Protein AF-A0A834TGY6-F1 (afdb_monomer_lite)

Organism: NCBI:txid362788

Radius of gyration: 15.08 Å; chains: 1; bounding box: 33×45×33 Å

Foldseek 3Di:
DVVVVVVVVVVVLVVLVCVQVVVVPQKHALLSLLVSLLVVADPVCSVVSNVVSVVQCVDPLRNPDIGGSVRSVLVVLCVVQLVQLVVQQVVQCPPPNDRDPVSNQVSSCPRRVHHDDDDSVVVSVVVSSCRRVVD

pLDDT: mean 76.38, std 13.86, range [38.41, 95.44]

InterPro domains:
  IPR011992 EF-hand domain pair [SSF47473] (13-116)
  IPR039800 Calcium uptake protein 1/2/3 [PTHR12294] (11-125)

Secondary structure (DSSP, 8-state):
-HHHHHHHHHHHHHHHHHHH-TT--SEEEHHHHHHHHHTTS-TTTHHHHHHHHHHHTT-HHHHT-EEEHHHHHHHHHHHHTHHHHHHHHHHHGGGTS---HHHHHHHHHHHH------HHHHHHHHHHHHHHHT-

Sequence (135 aa):
MALLHWTHAATILRLEFSHYDYNNRGSITARDFGLSLVASADINHIGKLLDIVDELENEESVRDITISFEEFKAFAKLRKKLQPFSLALFSYGNINGSLTKSDFQRAASEVCGVTITDRGRHNIFVYLMQIKMGI

Structure (mmCIF, N/CA/C/O backbone):
data_AF-A0A834TGY6-F1
#
_entry.id   AF-A0A834TGY6-F1
#
loop_
_atom_site.group_PDB
_atom_site.id
_atom_site.type_symbol
_atom_site.label_atom_id
_atom_site.label_alt_id
_atom_site.label_comp_id
_atom_site.label_asym_id
_atom_site.label_entity_id
_atom_site.label_seq_id
_atom_site.pdbx_PDB_ins_code
_atom_site.Cartn_x
_atom_site.Cartn_y
_atom_site.Cartn_z
_atom_site.occupancy
_atom_site.B_iso_or_equiv
_atom_site.auth_seq_id
_atom_site.auth_comp_id
_atom_site.auth_asym_id
_atom_site.auth_atom_id
_atom_site.pdbx_PDB_model_num
ATOM 1 N N . MET A 1 1 ? -1.169 -27.343 -12.401 1.00 50.25 1 MET A N 1
ATOM 2 C CA . MET A 1 1 ? -0.023 -26.683 -11.731 1.00 50.25 1 MET A CA 1
ATOM 3 C C . MET A 1 1 ? -0.251 -25.192 -11.449 1.00 50.25 1 MET A C 1
ATOM 5 O O . MET A 1 1 ? -0.094 -24.803 -10.303 1.00 50.25 1 MET A O 1
ATOM 9 N N . ALA A 1 2 ? -0.689 -24.355 -12.405 1.00 50.34 2 ALA A N 1
ATOM 10 C CA . ALA A 1 2 ? -0.911 -22.913 -12.162 1.00 50.34 2 ALA A CA 1
ATOM 11 C C . ALA A 1 2 ? -2.036 -22.576 -11.150 1.00 50.34 2 ALA A C 1
ATOM 13 O O . ALA A 1 2 ? -1.913 -21.614 -10.395 1.00 50.34 2 ALA A O 1
ATOM 14 N N . LEU A 1 3 ? -3.103 -23.386 -11.095 1.00 44.59 3 LEU A N 1
ATOM 15 C CA . LEU A 1 3 ? -4.231 -23.190 -10.169 1.00 44.59 3 LEU A CA 1
ATOM 16 C C . LEU A 1 3 ? -3.833 -23.376 -8.695 1.00 44.59 3 LEU A C 1
ATOM 18 O O . LEU A 1 3 ? -4.234 -22.576 -7.858 1.00 44.59 3 LEU A O 1
ATOM 22 N N . LEU A 1 4 ? -2.981 -24.363 -8.393 1.00 46.22 4 LEU A N 1
ATOM 23 C CA . LEU A 1 4 ? -2.520 -24.654 -7.029 1.00 46.22 4 LEU A CA 1
ATOM 24 C C . LEU A 1 4 ? -1.611 -23.534 -6.479 1.00 46.22 4 LEU A C 1
ATOM 26 O O . LEU A 1 4 ? -1.694 -23.143 -5.318 1.00 46.22 4 LEU A O 1
ATOM 30 N N . HIS A 1 5 ? -0.766 -22.961 -7.340 1.00 54.41 5 HIS A N 1
ATOM 31 C CA . HIS A 1 5 ? 0.122 -21.855 -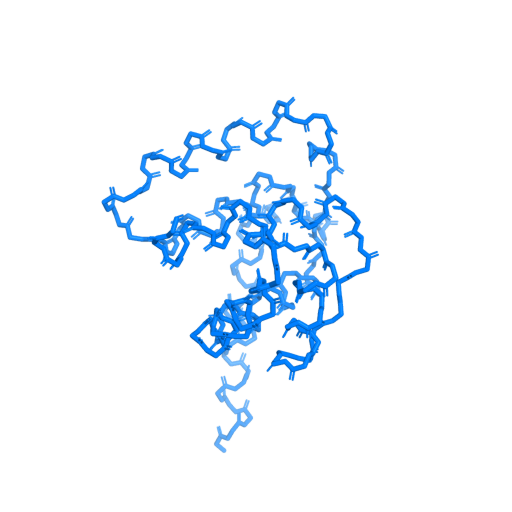6.971 1.00 54.41 5 HIS A CA 1
ATOM 32 C C . HIS A 1 5 ? -0.657 -20.554 -6.693 1.00 54.41 5 HIS A C 1
ATOM 34 O O . HIS A 1 5 ? -0.281 -19.766 -5.822 1.00 54.41 5 HIS A O 1
ATOM 40 N N . TRP A 1 6 ? -1.769 -20.336 -7.405 1.00 56.97 6 TRP A N 1
ATOM 41 C CA . TRP A 1 6 ? -2.667 -19.204 -7.172 1.00 56.97 6 TRP A CA 1
ATOM 42 C C . TRP A 1 6 ? -3.499 -19.356 -5.898 1.00 56.97 6 TRP A C 1
ATOM 44 O O . TRP A 1 6 ? -3.679 -18.364 -5.192 1.00 56.97 6 TRP A O 1
ATOM 54 N N . THR A 1 7 ? -3.960 -20.567 -5.564 1.00 57.16 7 THR A N 1
ATOM 55 C CA . THR A 1 7 ? -4.740 -20.803 -4.338 1.00 57.16 7 THR A CA 1
ATOM 56 C C . THR A 1 7 ? -3.919 -20.525 -3.084 1.00 57.16 7 THR A C 1
ATOM 58 O O . THR A 1 7 ? -4.387 -19.793 -2.221 1.00 57.16 7 THR A O 1
ATOM 61 N N . HIS A 1 8 ? -2.668 -20.989 -3.004 1.00 64.50 8 HIS A N 1
ATOM 62 C CA . HIS A 1 8 ? -1.820 -20.701 -1.838 1.00 64.50 8 HIS A CA 1
ATOM 63 C C . HIS A 1 8 ? -1.462 -19.214 -1.722 1.00 64.50 8 HIS A C 1
ATOM 65 O O . HIS A 1 8 ? -1.529 -18.651 -0.631 1.00 64.50 8 HIS A O 1
ATOM 71 N N . ALA A 1 9 ? -1.150 -18.551 -2.840 1.00 67.94 9 ALA A N 1
ATOM 72 C CA . ALA A 1 9 ? -0.865 -17.117 -2.839 1.00 67.94 9 ALA A CA 1
ATOM 73 C C . ALA A 1 9 ? -2.088 -16.273 -2.437 1.00 67.94 9 ALA A C 1
ATOM 75 O O . ALA A 1 9 ? -1.932 -15.259 -1.759 1.00 67.94 9 ALA A O 1
ATOM 76 N N . ALA A 1 10 ? -3.297 -16.680 -2.837 1.00 72.56 10 ALA A N 1
ATOM 77 C CA . ALA A 1 10 ? -4.535 -16.027 -2.421 1.00 72.56 10 ALA A CA 1
ATOM 78 C C . ALA A 1 10 ? -4.827 -16.254 -0.928 1.00 72.56 10 ALA A C 1
ATOM 80 O O . ALA A 1 10 ? -5.231 -15.315 -0.244 1.00 72.56 10 ALA A O 1
ATOM 81 N N . THR A 1 11 ? -4.562 -17.459 -0.410 1.00 84.69 11 THR A N 1
ATOM 82 C CA . THR A 1 11 ? -4.720 -17.781 1.016 1.00 84.69 11 THR A CA 1
ATOM 83 C C . THR A 1 11 ? -3.758 -16.982 1.890 1.00 84.69 11 THR A C 1
ATOM 85 O O . THR A 1 11 ? -4.197 -16.371 2.858 1.00 84.69 11 THR A O 1
ATOM 88 N N . ILE A 1 12 ? -2.469 -16.919 1.536 1.00 88.75 12 ILE A N 1
ATOM 89 C CA . ILE A 1 12 ? -1.474 -16.147 2.301 1.00 88.75 12 ILE A CA 1
ATOM 90 C C . ILE A 1 12 ? -1.838 -14.661 2.319 1.00 88.75 12 ILE A C 1
ATOM 92 O O . ILE A 1 12 ? -1.790 -14.031 3.368 1.00 88.75 12 ILE A O 1
ATOM 96 N N . LEU A 1 13 ? -2.273 -14.111 1.184 1.00 90.38 13 LEU A N 1
ATOM 97 C CA . LEU A 1 13 ? -2.676 -12.709 1.105 1.00 90.38 13 LEU A CA 1
ATOM 98 C C . LEU A 1 13 ? -3.911 -12.403 1.966 1.00 90.38 13 LEU A C 1
ATOM 100 O O . LEU A 1 13 ? -4.010 -11.335 2.565 1.00 90.38 13 LEU A O 1
ATOM 104 N N . ARG A 1 14 ? -4.861 -13.342 2.037 1.00 92.88 14 ARG A N 1
ATOM 105 C CA . ARG A 1 14 ? -6.025 -13.218 2.919 1.00 92.88 14 ARG A CA 1
ATOM 106 C C . ARG A 1 14 ? -5.628 -13.305 4.390 1.00 92.88 14 ARG A C 1
ATOM 108 O O . ARG A 1 14 ? -6.191 -12.565 5.190 1.00 92.88 14 ARG A O 1
ATOM 115 N N . LEU A 1 15 ? -4.671 -14.167 4.735 1.00 93.56 15 LEU A N 1
ATOM 116 C CA . LEU A 1 15 ? -4.119 -14.261 6.088 1.00 93.56 15 LEU A CA 1
ATOM 117 C C . LEU A 1 15 ? -3.389 -12.975 6.492 1.00 93.56 15 LEU A C 1
ATOM 119 O O . LEU A 1 15 ? -3.646 -12.474 7.579 1.00 93.56 15 LEU A O 1
ATOM 123 N N . GLU A 1 16 ? -2.560 -12.407 5.608 1.00 92.69 16 GLU A N 1
ATOM 124 C CA . GLU A 1 16 ? -1.902 -11.106 5.816 1.00 92.69 16 GLU A CA 1
ATOM 125 C C . GLU A 1 16 ? -2.951 -10.023 6.093 1.00 92.69 16 GLU A C 1
ATOM 127 O O . GLU A 1 16 ? -2.886 -9.360 7.118 1.00 92.69 16 GLU A O 1
ATOM 132 N N . PHE A 1 17 ? -3.980 -9.899 5.249 1.00 94.00 17 PHE A N 1
ATOM 133 C CA . PHE A 1 17 ? -5.050 -8.926 5.483 1.00 94.00 17 PHE A CA 1
ATOM 134 C C . PHE A 1 17 ? -5.785 -9.160 6.809 1.00 94.00 17 PHE A C 1
ATOM 136 O O . PHE A 1 17 ? -6.027 -8.213 7.545 1.00 94.00 17 PHE A O 1
ATOM 143 N N . SER A 1 18 ? -6.110 -10.415 7.135 1.00 95.19 18 SER A N 1
ATOM 144 C CA . SER A 1 18 ? -6.846 -10.758 8.364 1.00 95.19 18 SER A CA 1
ATOM 145 C C . SER A 1 18 ? -6.022 -10.522 9.632 1.00 95.19 18 SER A C 1
ATOM 147 O O . SER A 1 18 ? -6.592 -10.322 10.697 1.00 95.19 18 SER A O 1
ATOM 149 N N . HIS A 1 19 ? -4.689 -10.540 9.533 1.00 94.75 19 HIS A N 1
ATOM 150 C CA . HIS A 1 19 ? -3.807 -10.165 10.638 1.00 94.75 19 HIS A CA 1
ATOM 151 C C . HIS A 1 19 ? -3.997 -8.694 11.033 1.00 94.75 19 HIS A C 1
ATOM 153 O O . HIS A 1 19 ? -3.996 -8.374 12.218 1.00 94.75 19 HIS A O 1
ATOM 159 N N . TYR A 1 20 ? -4.207 -7.824 10.043 1.00 94.62 20 TYR A N 1
ATOM 160 C CA . TYR A 1 20 ? -4.439 -6.394 10.242 1.00 94.62 20 TYR A CA 1
ATOM 161 C C . TYR A 1 20 ? -5.921 -6.064 10.491 1.00 94.62 20 TYR A C 1
ATOM 163 O O . TYR A 1 20 ? -6.232 -5.253 11.357 1.00 94.62 20 TYR A O 1
ATOM 171 N N . ASP A 1 21 ? -6.855 -6.741 9.816 1.00 95.44 21 ASP A N 1
ATOM 172 C CA . ASP A 1 21 ? -8.304 -6.662 10.074 1.00 95.44 21 ASP A CA 1
ATOM 173 C C . ASP A 1 21 ? -8.704 -7.537 11.278 1.00 95.44 21 ASP A C 1
ATOM 175 O O . ASP A 1 21 ? -9.587 -8.393 11.200 1.00 95.44 21 ASP A O 1
ATOM 179 N N . TYR A 1 22 ? -8.016 -7.357 12.409 1.00 89.88 22 TYR A N 1
ATOM 180 C CA . TYR A 1 22 ? -8.110 -8.242 13.577 1.00 89.88 22 TYR A CA 1
ATOM 181 C C . TYR A 1 22 ? -9.515 -8.296 14.201 1.00 89.88 22 TYR A C 1
ATOM 183 O O . TYR A 1 22 ? -9.855 -9.245 14.907 1.00 89.88 22 TYR A O 1
ATOM 191 N N . ASN A 1 23 ? -10.333 -7.269 13.964 1.00 91.06 23 ASN A N 1
ATOM 192 C CA . ASN A 1 23 ? -11.711 -7.162 14.440 1.00 91.06 23 ASN A CA 1
ATOM 193 C C . ASN A 1 23 ? -12.750 -7.472 13.348 1.00 91.06 23 ASN A C 1
ATOM 195 O O . ASN A 1 23 ? -13.945 -7.288 13.585 1.00 91.06 23 ASN A O 1
ATOM 199 N N . ASN A 1 24 ? -12.306 -7.978 12.191 1.00 89.75 24 ASN A N 1
ATOM 200 C CA . ASN A 1 24 ? -13.134 -8.475 11.095 1.00 89.75 24 ASN A CA 1
ATOM 201 C C . ASN A 1 24 ? -14.166 -7.443 10.597 1.00 89.75 24 ASN A C 1
ATOM 203 O O . ASN A 1 24 ? -15.332 -7.771 10.359 1.00 89.75 24 ASN A O 1
ATOM 207 N N . ARG A 1 25 ? -13.739 -6.182 10.455 1.00 92.00 25 ARG A N 1
ATOM 208 C CA . ARG A 1 25 ? -14.546 -5.081 9.900 1.00 92.00 25 ARG A CA 1
ATOM 209 C C . ARG A 1 25 ? -14.653 -5.149 8.377 1.00 92.00 25 ARG A C 1
ATOM 211 O O . ARG A 1 25 ? -15.497 -4.467 7.800 1.00 92.00 25 ARG A O 1
ATOM 218 N N . GLY A 1 26 ? -13.821 -5.958 7.720 1.00 93.00 26 GLY A N 1
ATOM 219 C CA . GLY A 1 26 ? -13.725 -6.045 6.262 1.00 93.00 26 GLY A CA 1
ATOM 220 C C . GLY A 1 26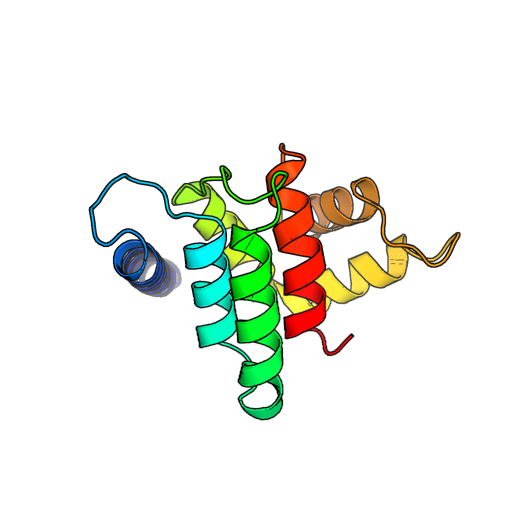 ? -12.854 -4.949 5.643 1.00 93.00 26 GLY A C 1
ATOM 221 O O . GLY A 1 26 ? -12.777 -4.842 4.415 1.00 93.00 26 GLY A O 1
ATOM 222 N N . SER A 1 27 ? -12.193 -4.143 6.475 1.00 93.19 27 SER A N 1
ATOM 223 C CA . SER A 1 27 ? -11.333 -3.035 6.068 1.00 93.19 27 SER A CA 1
ATOM 224 C C . SER A 1 27 ? -10.280 -2.750 7.131 1.00 93.19 27 SER A C 1
ATOM 226 O O . SER A 1 27 ? -10.587 -2.811 8.318 1.00 93.19 27 SER A O 1
ATOM 228 N N . ILE A 1 28 ? -9.092 -2.339 6.704 1.00 92.50 28 ILE A N 1
ATOM 229 C CA . ILE A 1 28 ? -7.992 -1.928 7.586 1.00 92.50 28 ILE A CA 1
ATOM 230 C C . ILE A 1 28 ? -7.762 -0.420 7.491 1.00 92.50 28 ILE A C 1
ATOM 232 O O . ILE A 1 28 ? -8.135 0.197 6.490 1.00 92.50 28 ILE A O 1
ATOM 236 N N . THR A 1 29 ? -7.162 0.187 8.513 1.00 90.06 29 THR A N 1
ATOM 237 C CA . THR A 1 29 ? -6.832 1.621 8.487 1.00 90.06 29 THR A CA 1
ATOM 238 C C . THR A 1 29 ? -5.626 1.912 7.588 1.00 90.06 29 THR A C 1
ATOM 240 O O . THR A 1 29 ? -4.876 1.009 7.202 1.00 90.06 29 THR A O 1
ATOM 243 N N . ALA A 1 30 ? -5.400 3.191 7.277 1.00 85.00 30 ALA A N 1
ATOM 244 C CA . ALA A 1 30 ? -4.170 3.650 6.636 1.00 85.00 30 ALA A CA 1
ATOM 245 C C . ALA A 1 30 ? -2.904 3.208 7.390 1.00 85.00 30 ALA A C 1
ATOM 247 O O . ALA A 1 30 ? -1.938 2.768 6.762 1.00 85.00 30 ALA A O 1
ATOM 248 N N . ARG A 1 31 ? -2.930 3.272 8.729 1.00 88.12 31 ARG A N 1
ATOM 249 C CA . ARG A 1 31 ? -1.823 2.833 9.583 1.00 88.12 31 ARG A CA 1
ATOM 250 C C . ARG A 1 31 ? -1.578 1.338 9.469 1.00 88.12 31 ARG A C 1
ATOM 252 O O . ARG A 1 31 ? -0.451 0.924 9.217 1.00 88.12 31 ARG A O 1
ATOM 259 N N . ASP A 1 32 ? -2.628 0.535 9.612 1.00 91.12 32 ASP A N 1
ATOM 260 C CA . ASP A 1 32 ? -2.540 -0.924 9.502 1.00 91.12 32 ASP A CA 1
ATOM 261 C C . ASP A 1 32 ? -1.960 -1.339 8.146 1.00 91.12 32 ASP A C 1
ATOM 263 O O . ASP A 1 32 ? -1.081 -2.198 8.046 1.00 91.12 32 ASP A O 1
ATOM 267 N N . PHE A 1 33 ? -2.406 -0.670 7.084 1.00 87.56 33 PHE A N 1
ATOM 268 C CA . PHE A 1 33 ? -1.849 -0.871 5.761 1.00 87.56 33 PHE A CA 1
ATOM 269 C C . PHE A 1 33 ? -0.377 -0.445 5.668 1.00 87.56 33 PHE A C 1
ATOM 271 O O . PHE A 1 33 ? 0.427 -1.186 5.102 1.00 87.56 33 PHE A O 1
ATOM 278 N N . GLY A 1 34 ? 0.005 0.692 6.251 1.00 84.88 34 GLY A N 1
ATOM 279 C CA . GLY A 1 34 ? 1.402 1.120 6.361 1.00 84.88 34 GLY A CA 1
ATOM 280 C C . GLY A 1 34 ? 2.277 0.057 7.028 1.00 84.88 34 GLY A C 1
ATOM 281 O O . GLY A 1 34 ? 3.269 -0.384 6.444 1.00 84.88 34 GLY A O 1
ATOM 282 N N . LEU A 1 35 ? 1.851 -0.449 8.189 1.00 88.44 35 LEU A N 1
ATOM 283 C CA . LEU A 1 35 ? 2.530 -1.527 8.916 1.00 88.44 35 LEU A CA 1
ATOM 284 C C . LEU A 1 35 ? 2.668 -2.807 8.080 1.00 88.44 35 LEU A C 1
ATOM 286 O O . LEU A 1 35 ? 3.718 -3.452 8.128 1.00 88.44 35 LEU A O 1
ATOM 290 N N . SER A 1 36 ? 1.664 -3.147 7.263 1.00 87.56 36 SER A N 1
ATOM 291 C CA . SER A 1 36 ? 1.738 -4.289 6.334 1.00 87.56 36 SER A CA 1
ATOM 292 C C . SER A 1 36 ? 2.864 -4.172 5.307 1.00 87.56 36 SER A C 1
ATOM 294 O O . SER A 1 36 ? 3.441 -5.174 4.877 1.00 87.56 36 SER A O 1
ATOM 296 N N . LEU A 1 37 ? 3.232 -2.947 4.930 1.00 81.75 37 LEU A N 1
ATOM 297 C CA . LEU A 1 37 ? 4.343 -2.711 4.018 1.00 81.75 37 LEU A CA 1
ATOM 298 C C . LEU A 1 37 ? 5.684 -2.756 4.750 1.00 81.75 37 LEU A C 1
ATOM 300 O O . LEU A 1 37 ? 6.605 -3.414 4.251 1.00 81.75 37 LEU A O 1
ATOM 304 N N . VAL A 1 38 ? 5.765 -2.143 5.939 1.00 83.19 38 VAL A N 1
ATOM 305 C CA . VAL A 1 38 ? 6.967 -2.146 6.794 1.00 83.19 38 VAL A CA 1
ATOM 306 C C . VAL A 1 38 ? 7.386 -3.562 7.175 1.00 83.19 38 VAL A C 1
ATOM 308 O O . VAL A 1 38 ? 8.574 -3.872 7.135 1.00 83.19 38 VAL A O 1
ATOM 311 N N . ALA A 1 39 ? 6.429 -4.457 7.436 1.00 84.62 39 ALA A N 1
ATOM 312 C CA . ALA A 1 39 ? 6.694 -5.861 7.758 1.00 84.62 39 ALA A CA 1
ATOM 313 C C . ALA A 1 39 ? 7.513 -6.609 6.682 1.00 84.62 39 ALA A C 1
ATOM 315 O O . ALA A 1 39 ? 8.085 -7.660 6.959 1.00 84.62 39 ALA A O 1
ATOM 316 N N . SER A 1 40 ? 7.575 -6.076 5.455 1.00 75.12 40 SER A N 1
ATOM 317 C CA . SER A 1 40 ? 8.320 -6.648 4.325 1.00 75.12 40 SER A CA 1
ATOM 318 C C . SER A 1 40 ? 9.497 -5.788 3.844 1.00 75.12 40 SER A C 1
ATOM 320 O O . SER A 1 40 ? 10.002 -6.016 2.739 1.00 75.12 40 SER A O 1
ATOM 322 N N . ALA A 1 41 ? 9.870 -4.758 4.606 1.00 74.62 41 ALA A N 1
ATOM 323 C CA . ALA A 1 41 ? 10.914 -3.809 4.242 1.00 74.62 41 ALA A CA 1
ATOM 324 C C . ALA A 1 41 ? 12.313 -4.260 4.692 1.00 74.62 41 ALA A C 1
ATOM 326 O O . ALA A 1 41 ? 12.464 -5.170 5.507 1.00 74.62 41 ALA A O 1
ATOM 327 N N . ASP A 1 42 ? 13.341 -3.605 4.147 1.00 78.81 42 ASP A N 1
ATOM 328 C CA . ASP A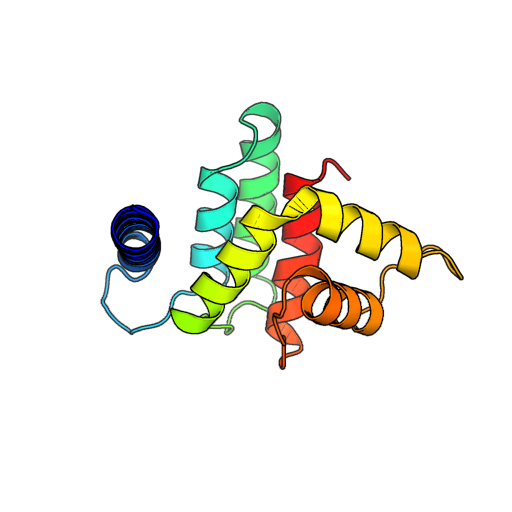 1 42 ? 14.721 -3.790 4.594 1.00 78.81 42 ASP A CA 1
ATOM 329 C C . ASP A 1 42 ? 14.876 -3.306 6.045 1.00 78.81 42 ASP A C 1
ATOM 331 O O . ASP A 1 42 ? 14.469 -2.191 6.388 1.00 78.81 42 ASP A O 1
ATOM 335 N N . ILE A 1 43 ? 15.483 -4.143 6.892 1.00 81.06 43 ILE A N 1
ATOM 336 C CA . ILE A 1 43 ? 15.667 -3.876 8.323 1.00 81.06 43 ILE A CA 1
ATOM 337 C C . ILE A 1 43 ? 16.441 -2.585 8.597 1.00 81.06 43 ILE A C 1
ATOM 339 O O . ILE A 1 43 ? 16.172 -1.913 9.591 1.00 81.06 43 ILE A O 1
ATOM 343 N N . ASN A 1 44 ? 17.341 -2.195 7.692 1.00 82.94 44 ASN A N 1
ATOM 344 C CA . ASN A 1 44 ? 18.129 -0.972 7.811 1.00 82.94 44 ASN A CA 1
ATOM 345 C C . ASN 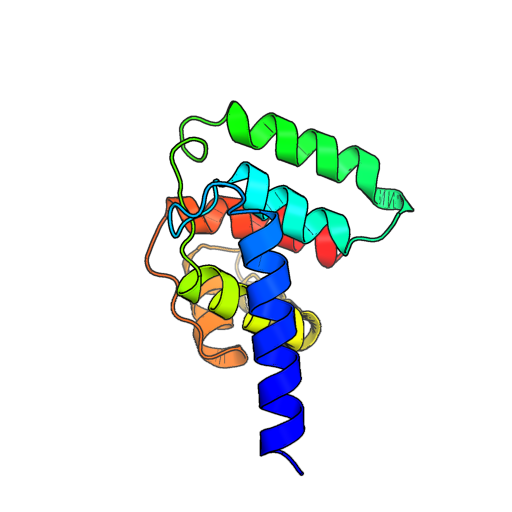A 1 44 ? 17.273 0.296 7.697 1.00 82.94 44 ASN A C 1
ATOM 347 O O . ASN A 1 44 ? 17.716 1.376 8.085 1.00 82.94 44 ASN A O 1
ATOM 351 N N . HIS A 1 45 ? 16.053 0.181 7.168 1.00 78.00 45 HIS A N 1
ATOM 352 C CA . HIS A 1 45 ? 15.143 1.307 7.000 1.00 78.00 45 HIS A CA 1
ATOM 353 C C . HIS A 1 45 ? 13.959 1.281 7.968 1.00 78.00 45 HIS A C 1
ATOM 355 O O . HIS A 1 45 ? 13.377 2.340 8.175 1.00 78.00 45 HIS A O 1
ATOM 361 N N . ILE A 1 46 ? 13.648 0.142 8.610 1.00 82.06 46 ILE A N 1
ATOM 362 C CA . ILE A 1 46 ? 12.434 -0.062 9.429 1.00 82.06 46 ILE A CA 1
ATOM 363 C C . ILE A 1 46 ? 12.136 1.094 10.389 1.00 82.06 46 ILE A C 1
ATOM 365 O O . ILE A 1 46 ? 10.994 1.535 10.418 1.00 82.06 46 ILE A O 1
ATOM 369 N N . GLY A 1 47 ? 13.126 1.610 11.129 1.00 84.50 47 GLY A N 1
ATOM 370 C CA . GLY A 1 47 ? 12.909 2.710 12.082 1.00 84.50 47 GLY A CA 1
ATOM 371 C C . GLY A 1 47 ? 12.264 3.937 11.429 1.00 84.50 47 GLY A C 1
ATOM 372 O O . GLY A 1 47 ? 11.170 4.332 11.811 1.00 84.50 47 GLY A O 1
ATOM 373 N N . LYS A 1 48 ? 12.866 4.434 10.340 1.00 81.31 48 LYS A N 1
ATOM 374 C CA . LYS A 1 48 ? 12.331 5.562 9.560 1.00 81.31 48 LYS A CA 1
ATOM 375 C C . LYS A 1 48 ? 10.935 5.270 9.000 1.00 81.31 48 LYS A C 1
ATOM 377 O O . LYS A 1 48 ? 10.128 6.176 8.835 1.00 81.31 48 LYS A O 1
ATOM 382 N N . LEU A 1 49 ? 10.654 4.014 8.655 1.00 78.69 49 LEU A N 1
ATOM 383 C CA . LEU A 1 49 ? 9.350 3.634 8.111 1.00 78.69 49 LEU A CA 1
ATOM 384 C C . LEU A 1 49 ? 8.263 3.646 9.175 1.00 78.69 49 LEU A C 1
ATOM 386 O O . LEU A 1 49 ? 7.137 4.026 8.877 1.00 78.69 49 LEU A O 1
ATOM 390 N N . LEU A 1 50 ? 8.600 3.211 10.388 1.00 86.69 50 LEU A N 1
ATOM 391 C CA . LEU A 1 50 ? 7.691 3.265 11.523 1.00 86.69 50 LEU A CA 1
ATOM 392 C C . LEU A 1 50 ? 7.378 4.716 11.890 1.00 86.69 50 LEU A C 1
ATOM 394 O O . LEU A 1 50 ? 6.204 5.024 12.054 1.00 86.69 50 LEU A O 1
ATOM 398 N N . ASP A 1 51 ? 8.379 5.603 11.880 1.00 86.31 51 ASP A N 1
ATOM 399 C CA . ASP A 1 51 ? 8.167 7.040 12.106 1.00 86.31 51 ASP A CA 1
ATOM 400 C C . ASP A 1 51 ? 7.156 7.620 11.097 1.00 86.31 51 ASP A C 1
ATOM 402 O O . ASP A 1 51 ? 6.181 8.258 11.484 1.00 86.31 51 ASP A O 1
ATOM 406 N N . ILE A 1 52 ? 7.316 7.311 9.801 1.00 80.56 52 ILE A N 1
ATOM 407 C CA . ILE A 1 52 ? 6.370 7.736 8.751 1.00 80.56 52 ILE A CA 1
ATOM 408 C C . ILE A 1 52 ? 4.970 7.165 9.005 1.00 80.56 52 ILE A C 1
ATOM 410 O O . ILE A 1 52 ? 3.975 7.856 8.813 1.00 80.56 52 ILE A O 1
ATOM 414 N N . VAL A 1 53 ? 4.866 5.897 9.411 1.00 84.12 53 VAL A N 1
ATOM 415 C CA . VAL A 1 53 ? 3.573 5.263 9.700 1.00 84.12 53 VAL A CA 1
ATOM 416 C C . VAL A 1 53 ? 2.874 5.923 10.889 1.00 84.12 53 VAL A C 1
ATOM 418 O O . VAL A 1 53 ? 1.655 6.091 10.842 1.00 84.12 53 VAL A O 1
ATOM 421 N N . ASP A 1 54 ? 3.617 6.318 11.919 1.00 86.62 54 ASP A N 1
ATOM 422 C CA . ASP A 1 54 ? 3.066 7.036 13.068 1.00 86.62 54 ASP A CA 1
ATOM 423 C C . ASP A 1 54 ? 2.645 8.474 12.691 1.00 86.62 54 ASP A C 1
ATOM 425 O O . ASP A 1 54 ? 1.652 8.987 13.211 1.00 86.62 54 ASP A O 1
ATOM 429 N N . GLU A 1 55 ? 3.304 9.109 11.715 1.00 82.56 55 GLU A N 1
ATOM 430 C CA . GLU A 1 55 ? 2.858 10.389 11.143 1.00 82.56 55 GLU A CA 1
ATOM 431 C C . GLU A 1 55 ? 1.521 10.268 10.384 1.00 82.56 55 GLU A C 1
ATOM 433 O O . GLU A 1 55 ? 0.694 11.178 10.465 1.00 82.56 55 GLU A O 1
ATOM 438 N N . LEU A 1 56 ? 1.241 9.135 9.717 1.00 77.06 56 LEU A N 1
ATOM 439 C CA . LEU A 1 56 ? -0.009 8.939 8.956 1.00 77.06 56 LEU A CA 1
ATOM 440 C C . LEU A 1 56 ? -1.279 9.057 9.816 1.00 77.06 56 LEU A C 1
ATOM 442 O O . LEU A 1 56 ? -2.327 9.428 9.287 1.00 77.06 56 LEU A O 1
ATOM 446 N N . GLU A 1 57 ? -1.218 8.748 11.116 1.00 74.56 57 GLU A N 1
ATOM 447 C CA . GLU A 1 57 ? -2.366 8.930 12.022 1.00 74.56 57 GLU A CA 1
ATOM 448 C C . GLU A 1 57 ? -2.663 10.397 12.324 1.00 74.56 57 GLU A C 1
ATOM 450 O O . GLU A 1 57 ? -3.793 10.736 12.676 1.00 74.56 57 GLU A O 1
ATOM 455 N N . ASN A 1 58 ? -1.668 11.269 12.187 1.00 80.44 58 ASN A N 1
ATOM 456 C CA . ASN A 1 58 ? -1.804 12.696 12.459 1.00 80.44 58 ASN A CA 1
ATOM 457 C C . ASN A 1 58 ? -2.221 13.483 11.208 1.00 80.44 58 ASN A C 1
ATOM 459 O O . ASN A 1 58 ? -2.757 14.586 11.319 1.00 80.44 58 ASN A O 1
ATOM 463 N N . GLU A 1 59 ? -2.041 12.898 10.024 1.00 78.94 59 GLU A N 1
ATOM 464 C CA . GLU A 1 59 ? -2.420 13.488 8.745 1.00 78.94 59 GLU A CA 1
ATOM 465 C C . GLU A 1 59 ? -3.934 13.394 8.504 1.00 78.94 59 GLU A C 1
ATOM 467 O O . GLU A 1 59 ? -4.470 12.345 8.145 1.00 78.94 59 GLU A O 1
ATOM 472 N N . GLU A 1 60 ? -4.641 14.521 8.636 1.00 77.50 60 GLU A N 1
ATOM 473 C CA . GLU A 1 60 ? -6.103 14.609 8.471 1.00 77.50 60 GLU A CA 1
ATOM 474 C C . GLU A 1 60 ? -6.578 14.088 7.103 1.00 77.50 60 GLU A C 1
ATOM 476 O O . GLU A 1 60 ? -7.640 13.481 6.988 1.00 77.50 60 GLU A O 1
ATOM 481 N N . SER A 1 61 ? -5.754 14.249 6.063 1.00 72.94 61 SER A N 1
ATOM 482 C CA . SER A 1 61 ? -6.055 13.751 4.714 1.00 72.94 61 SER A CA 1
ATOM 483 C C . SER A 1 61 ? -5.952 12.226 4.560 1.00 72.94 61 SER A C 1
ATOM 485 O O . SER A 1 61 ? -6.372 11.691 3.528 1.00 72.94 61 SER A O 1
ATOM 487 N N . VAL A 1 62 ? -5.392 11.530 5.557 1.00 72.75 62 VAL A N 1
ATOM 488 C CA . VAL A 1 62 ? -5.054 10.102 5.503 1.00 72.75 62 VAL A CA 1
ATOM 489 C C . VAL A 1 62 ? -5.694 9.289 6.630 1.00 72.75 62 VAL A C 1
ATOM 491 O O . VAL A 1 62 ? -6.079 8.143 6.395 1.00 72.75 62 VAL A O 1
ATOM 494 N N . ARG A 1 63 ? -5.857 9.871 7.823 1.00 76.38 63 ARG A N 1
ATOM 495 C CA . ARG A 1 63 ? -6.301 9.179 9.043 1.00 76.38 63 ARG A CA 1
ATOM 496 C C . ARG A 1 63 ? -7.595 8.382 8.874 1.00 76.38 63 ARG A C 1
ATOM 498 O O . ARG A 1 63 ? -7.685 7.252 9.344 1.00 76.38 63 ARG A O 1
ATOM 505 N N . ASP A 1 64 ? -8.577 8.948 8.177 1.00 82.50 64 ASP A N 1
ATOM 506 C CA . ASP A 1 64 ? -9.910 8.344 8.047 1.00 82.50 64 ASP A CA 1
ATOM 507 C C . ASP A 1 64 ? -10.031 7.412 6.822 1.00 82.50 64 ASP A C 1
ATOM 509 O O . ASP A 1 64 ? -11.110 6.901 6.507 1.00 82.50 64 ASP A O 1
ATOM 513 N N . ILE A 1 65 ? -8.923 7.160 6.115 1.00 83.06 65 ILE A N 1
ATOM 514 C CA . ILE A 1 65 ? -8.896 6.223 4.993 1.00 83.06 65 ILE A CA 1
ATOM 515 C C . ILE A 1 65 ? -8.978 4.794 5.516 1.00 83.06 65 ILE A C 1
ATOM 517 O O . ILE A 1 65 ? -8.196 4.353 6.362 1.00 83.06 65 ILE A O 1
ATOM 521 N N . THR A 1 66 ? -9.883 4.036 4.907 1.00 87.88 66 THR A N 1
ATOM 522 C CA . THR A 1 66 ? -9.993 2.593 5.087 1.00 87.88 66 THR A CA 1
ATOM 523 C C . THR A 1 66 ? -9.687 1.873 3.780 1.00 87.88 66 THR A C 1
ATOM 525 O O . THR A 1 66 ? -9.923 2.392 2.686 1.00 87.88 66 THR A O 1
ATOM 528 N N . ILE A 1 67 ? -9.110 0.680 3.895 1.00 86.88 67 ILE A N 1
ATOM 529 C CA . ILE A 1 67 ? -8.639 -0.126 2.770 1.00 86.88 67 ILE A CA 1
ATOM 530 C C . ILE A 1 67 ? -9.317 -1.486 2.846 1.00 86.88 67 ILE A C 1
ATOM 532 O O . ILE A 1 67 ? -9.147 -2.235 3.807 1.00 86.88 67 ILE A O 1
ATOM 536 N N . SER A 1 68 ? -10.096 -1.809 1.821 1.00 91.19 68 SER A N 1
ATOM 537 C CA . SER A 1 68 ? -10.768 -3.102 1.693 1.00 91.19 68 SER A CA 1
ATOM 538 C C . SER A 1 68 ? -9.809 -4.210 1.247 1.00 91.19 68 SER A C 1
ATOM 540 O O . SER A 1 68 ? -8.716 -3.960 0.731 1.00 91.19 68 SER A O 1
ATOM 542 N N . PHE A 1 69 ? -10.242 -5.468 1.366 1.00 90.94 69 PHE A N 1
ATOM 543 C CA . PHE A 1 69 ? -9.445 -6.605 0.898 1.00 90.94 69 PHE A CA 1
ATOM 544 C C . PHE A 1 69 ? -9.156 -6.572 -0.614 1.00 90.94 69 PHE A C 1
ATOM 546 O O . PHE A 1 69 ? -8.056 -6.927 -1.042 1.00 90.94 69 PHE A O 1
ATOM 553 N N . GLU A 1 70 ? -10.114 -6.147 -1.446 1.00 88.38 70 GLU A N 1
ATOM 554 C CA . GLU A 1 70 ? -9.893 -6.086 -2.900 1.00 88.38 70 GLU A CA 1
ATOM 555 C C . GLU A 1 70 ? -8.860 -5.023 -3.272 1.00 88.38 70 GLU A C 1
ATOM 557 O O . GLU A 1 70 ? -8.033 -5.232 -4.163 1.00 88.38 70 GLU A O 1
ATOM 562 N N . GLU A 1 71 ? -8.835 -3.920 -2.532 1.00 85.25 71 GLU A N 1
ATOM 563 C CA . GLU A 1 71 ? -7.801 -2.908 -2.683 1.00 85.25 71 GLU A CA 1
ATOM 564 C C . GLU A 1 71 ? -6.460 -3.452 -2.226 1.00 85.25 71 GLU A C 1
ATOM 566 O O . GLU A 1 71 ? -5.516 -3.439 -3.012 1.00 85.25 71 GLU A O 1
ATOM 571 N N . PHE A 1 72 ? -6.387 -4.036 -1.025 1.00 86.62 72 PHE A N 1
ATOM 572 C CA . PHE A 1 72 ? -5.187 -4.703 -0.507 1.00 86.62 72 PHE A CA 1
ATOM 573 C C . PHE A 1 72 ? -4.590 -5.695 -1.520 1.00 86.62 72 PHE A C 1
ATOM 575 O O . PHE A 1 72 ? -3.377 -5.763 -1.743 1.00 86.62 72 PHE A O 1
ATOM 582 N N . LYS A 1 73 ? -5.450 -6.429 -2.226 1.00 87.31 73 LYS A N 1
ATOM 583 C CA . LYS A 1 73 ? -5.056 -7.341 -3.300 1.00 87.31 73 LYS A CA 1
ATOM 584 C C . LYS A 1 73 ? -4.554 -6.630 -4.549 1.00 87.31 73 LYS A C 1
ATOM 586 O O . LYS A 1 73 ? -3.606 -7.113 -5.174 1.00 87.31 73 LYS A O 1
ATOM 591 N N . ALA A 1 74 ? -5.138 -5.496 -4.916 1.00 83.56 74 ALA A N 1
ATOM 592 C CA . ALA A 1 74 ? -4.610 -4.642 -5.970 1.00 83.56 74 ALA A CA 1
ATOM 593 C C . ALA A 1 74 ? -3.199 -4.127 -5.618 1.00 83.56 74 ALA A C 1
ATOM 595 O O . ALA A 1 74 ? -2.288 -4.230 -6.443 1.00 83.56 74 ALA A O 1
ATOM 596 N N . PHE A 1 75 ? -2.965 -3.715 -4.367 1.00 79.94 75 PHE A N 1
ATOM 597 C CA . PHE A 1 75 ? -1.629 -3.365 -3.867 1.00 79.94 75 PHE A CA 1
ATOM 598 C C . PHE A 1 75 ? -0.652 -4.542 -3.946 1.00 79.94 75 PHE A C 1
ATOM 600 O O . PHE A 1 75 ? 0.486 -4.388 -4.386 1.00 79.94 75 PHE A O 1
ATOM 607 N N . ALA A 1 76 ? -1.079 -5.748 -3.577 1.00 82.25 76 ALA A N 1
ATOM 608 C CA . ALA A 1 76 ? -0.231 -6.932 -3.680 1.00 82.25 76 ALA A CA 1
ATOM 609 C C . ALA A 1 76 ? 0.185 -7.247 -5.129 1.00 82.25 76 ALA A C 1
ATOM 611 O O . ALA A 1 76 ? 1.301 -7.717 -5.358 1.00 82.25 76 ALA A O 1
ATOM 612 N N . LYS A 1 77 ? -0.666 -6.954 -6.124 1.00 84.38 77 LYS A N 1
ATOM 613 C CA . LYS A 1 77 ? -0.291 -7.058 -7.547 1.00 84.38 77 LYS A CA 1
ATOM 614 C C . LYS A 1 77 ? 0.788 -6.043 -7.926 1.00 84.38 77 LYS A C 1
ATOM 616 O O . LYS A 1 77 ? 1.728 -6.421 -8.622 1.00 84.38 77 LYS A O 1
ATOM 621 N N . LEU A 1 78 ? 0.684 -4.805 -7.433 1.00 79.44 78 LEU A N 1
ATOM 622 C CA . LEU A 1 78 ? 1.711 -3.772 -7.621 1.00 79.44 78 LEU A CA 1
ATOM 623 C C . LEU A 1 78 ? 3.045 -4.208 -6.990 1.00 79.44 78 LEU A C 1
ATOM 625 O O . LEU A 1 78 ? 4.067 -4.203 -7.671 1.00 79.44 78 LEU A O 1
ATOM 629 N N . ARG A 1 79 ? 3.029 -4.712 -5.743 1.00 77.38 79 ARG A N 1
ATOM 630 C CA . ARG A 1 79 ? 4.223 -5.248 -5.051 1.00 77.38 79 ARG A CA 1
ATOM 631 C C . ARG A 1 79 ? 4.921 -6.356 -5.851 1.00 77.38 79 ARG A C 1
ATOM 633 O O . ARG A 1 79 ? 6.146 -6.390 -5.906 1.00 77.38 79 ARG A O 1
ATOM 640 N N . LYS A 1 80 ? 4.161 -7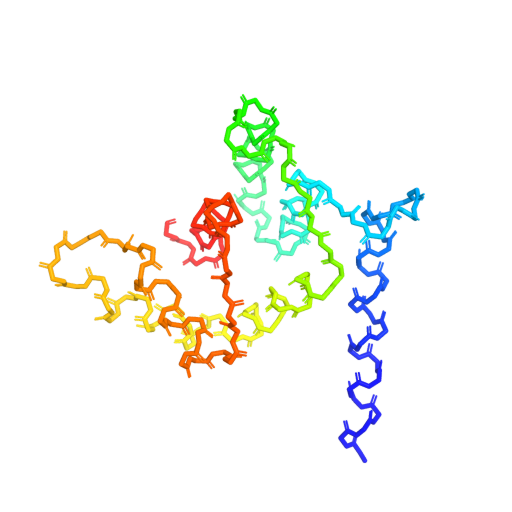.246 -6.499 1.00 81.81 80 LYS A N 1
ATOM 641 C CA . LYS A 1 80 ? 4.709 -8.334 -7.336 1.00 81.81 80 LYS A CA 1
ATOM 642 C C . LYS A 1 80 ? 5.377 -7.849 -8.625 1.00 81.81 80 LYS A C 1
ATOM 644 O O . LYS A 1 80 ? 6.185 -8.575 -9.192 1.00 81.81 80 LYS A O 1
ATOM 649 N N . LYS A 1 81 ? 5.030 -6.653 -9.096 1.00 82.25 81 LYS A N 1
ATOM 650 C CA . LYS A 1 81 ? 5.544 -6.040 -10.327 1.00 82.25 81 LYS A CA 1
ATOM 651 C C . LYS A 1 81 ? 6.366 -4.784 -10.034 1.00 82.25 81 LYS A C 1
ATOM 6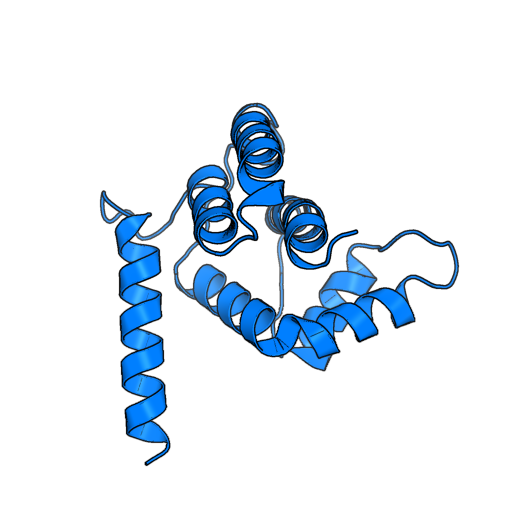53 O O . LYS A 1 81 ? 6.459 -3.904 -10.881 1.00 82.25 81 LYS A O 1
ATOM 658 N N . LEU A 1 82 ? 6.975 -4.703 -8.850 1.00 77.62 82 LEU A N 1
ATOM 659 C CA . LEU A 1 82 ? 7.618 -3.480 -8.373 1.00 77.62 82 LEU A CA 1
ATOM 660 C C . LEU A 1 82 ? 8.681 -2.939 -9.339 1.00 77.62 82 LEU A C 1
ATOM 662 O O . LEU A 1 82 ? 8.685 -1.749 -9.608 1.00 77.62 82 LEU A O 1
ATOM 666 N N . GLN A 1 83 ? 9.540 -3.799 -9.890 1.00 81.12 83 GLN A N 1
ATOM 667 C CA . GLN A 1 83 ? 10.628 -3.381 -10.783 1.00 81.12 83 GLN A CA 1
ATOM 668 C C . GLN A 1 83 ? 10.147 -2.818 -12.138 1.00 81.12 83 GLN A C 1
ATOM 670 O O . GLN A 1 83 ? 10.563 -1.720 -12.502 1.00 81.12 83 GLN A O 1
ATOM 675 N N . PRO A 1 84 ? 9.256 -3.479 -12.902 1.00 84.75 84 PRO A N 1
ATOM 676 C CA . PRO A 1 84 ? 8.704 -2.856 -14.107 1.00 84.75 84 PRO A CA 1
ATOM 677 C C . PRO A 1 84 ? 7.804 -1.654 -13.785 1.00 84.75 84 PRO A C 1
ATOM 679 O O . PRO A 1 84 ? 7.721 -0.718 -14.577 1.00 84.75 84 PRO A O 1
ATOM 682 N N . PHE A 1 85 ? 7.145 -1.653 -12.622 1.00 82.25 85 PHE A N 1
ATOM 683 C CA . PHE A 1 85 ? 6.322 -0.529 -12.188 1.00 82.25 85 PHE A CA 1
ATOM 684 C C . PHE A 1 85 ? 7.169 0.710 -11.866 1.00 82.25 85 PHE A C 1
ATOM 686 O O . PHE A 1 85 ? 6.850 1.793 -12.349 1.00 82.25 85 PHE A O 1
ATOM 693 N N . SER A 1 86 ? 8.283 0.552 -11.144 1.00 77.62 86 SER A N 1
ATOM 694 C CA . SER A 1 86 ? 9.210 1.645 -10.830 1.00 77.62 86 SER A CA 1
ATOM 695 C C . SER A 1 86 ? 9.802 2.260 -12.094 1.00 77.62 86 SER A C 1
ATOM 697 O O . SER A 1 86 ? 9.812 3.480 -12.240 1.00 77.62 86 SER A O 1
ATOM 699 N N . LEU A 1 87 ? 10.203 1.426 -13.058 1.00 81.44 87 LEU A N 1
ATOM 700 C CA . LEU A 1 87 ? 10.724 1.889 -14.341 1.00 81.44 87 LEU A CA 1
ATOM 701 C C . LEU A 1 87 ? 9.697 2.729 -15.114 1.00 81.44 87 LEU A C 1
ATOM 703 O O . LEU A 1 87 ? 10.056 3.756 -15.691 1.00 81.44 87 LEU A O 1
ATOM 707 N N . ALA A 1 88 ? 8.423 2.327 -15.110 1.00 83.06 88 ALA A N 1
ATOM 708 C CA . ALA A 1 88 ? 7.360 3.103 -15.744 1.00 83.06 88 ALA A CA 1
ATOM 709 C C . ALA A 1 88 ? 7.127 4.445 -15.035 1.00 83.06 88 ALA A C 1
ATOM 711 O O . ALA A 1 88 ? 7.014 5.466 -15.711 1.00 83.06 88 ALA A O 1
ATOM 712 N N . LEU A 1 89 ? 7.127 4.467 -13.696 1.00 78.38 89 LEU A N 1
ATOM 713 C CA . LEU A 1 89 ? 7.022 5.708 -12.918 1.00 78.38 89 LEU A CA 1
ATOM 714 C C . LEU A 1 89 ? 8.158 6.683 -13.264 1.00 78.38 89 LEU A C 1
ATOM 716 O O . LEU A 1 89 ? 7.893 7.847 -13.559 1.00 78.38 89 LEU A O 1
ATOM 720 N N . PHE A 1 90 ? 9.403 6.198 -13.306 1.00 75.38 90 PHE A N 1
ATOM 721 C CA . PHE A 1 90 ? 10.563 7.004 -13.700 1.00 75.38 90 PHE A CA 1
ATOM 722 C C . PHE A 1 90 ? 10.486 7.495 -15.147 1.00 75.38 90 PHE A C 1
ATOM 724 O O . PHE A 1 90 ? 10.836 8.637 -15.435 1.00 75.38 90 PHE A O 1
ATOM 731 N N . SER A 1 91 ? 10.004 6.652 -16.060 1.00 78.50 91 SER A N 1
ATOM 732 C CA . SER A 1 91 ? 9.881 7.012 -17.476 1.00 78.50 91 SER A CA 1
ATOM 733 C C . SER A 1 91 ? 8.804 8.075 -17.712 1.00 78.50 91 SER A C 1
ATOM 735 O O . SER A 1 91 ? 8.951 8.905 -18.607 1.00 78.50 91 SER A O 1
ATOM 737 N N . TYR A 1 92 ? 7.726 8.067 -16.922 1.00 75.12 92 TYR A N 1
ATOM 738 C CA . TYR A 1 92 ? 6.634 9.037 -17.042 1.00 75.12 92 TYR A CA 1
ATOM 739 C C . TYR A 1 92 ? 6.926 10.366 -16.336 1.00 75.12 92 TYR A C 1
ATOM 741 O O . TYR A 1 92 ? 6.600 11.415 -16.884 1.00 75.12 92 TYR A O 1
ATOM 749 N N . GLY A 1 93 ? 7.605 10.353 -15.185 1.00 67.62 93 GLY A N 1
ATOM 750 C CA . GLY A 1 93 ? 7.895 11.557 -14.388 1.00 67.62 93 GLY A CA 1
ATOM 751 C C . GLY A 1 93 ? 8.910 12.544 -14.993 1.00 67.62 93 GLY A C 1
ATOM 752 O O . GLY A 1 93 ? 9.308 13.505 -14.335 1.00 67.62 93 GLY A O 1
ATOM 753 N N . ASN A 1 94 ? 9.353 12.334 -16.235 1.00 58.59 94 ASN A N 1
ATOM 754 C CA . ASN A 1 94 ? 10.586 12.923 -16.761 1.00 58.59 94 ASN A CA 1
ATOM 755 C C . ASN A 1 94 ? 10.427 14.272 -17.493 1.00 58.59 94 ASN A C 1
ATOM 757 O O . ASN A 1 94 ? 11.396 14.766 -18.059 1.00 58.59 94 ASN A O 1
ATOM 761 N N . ILE A 1 95 ? 9.236 14.889 -17.505 1.00 55.09 95 ILE A N 1
ATOM 762 C CA . ILE A 1 95 ? 9.062 16.205 -18.158 1.00 55.09 95 ILE A CA 1
ATOM 763 C C . ILE A 1 95 ? 9.336 17.365 -17.183 1.00 55.09 95 ILE A C 1
ATOM 765 O O . ILE A 1 95 ? 9.839 18.388 -17.623 1.00 55.09 95 ILE A O 1
ATOM 769 N N . ASN A 1 96 ? 9.107 17.194 -15.869 1.00 53.12 96 ASN A N 1
ATOM 770 C CA . ASN A 1 96 ? 9.358 18.226 -14.839 1.00 53.12 96 ASN A CA 1
ATOM 771 C C . ASN A 1 96 ? 9.920 17.676 -13.503 1.00 53.12 96 ASN A C 1
ATOM 773 O O . ASN A 1 96 ? 9.932 18.389 -12.502 1.00 53.12 96 ASN A O 1
ATOM 777 N N . GLY A 1 97 ? 10.352 16.409 -13.448 1.00 57.84 97 GLY A N 1
ATOM 778 C CA . GLY A 1 97 ? 11.013 15.820 -12.271 1.00 57.84 97 GLY A CA 1
ATOM 779 C C . GLY A 1 97 ? 10.110 15.512 -11.068 1.00 57.84 97 GLY A C 1
ATOM 780 O O . GLY A 1 97 ? 10.607 15.049 -10.045 1.00 57.84 97 GLY A O 1
ATOM 781 N N . SER A 1 98 ? 8.795 15.731 -11.172 1.00 65.12 98 SER A N 1
ATOM 782 C CA . SER A 1 98 ? 7.823 15.393 -10.128 1.00 65.12 98 SER A CA 1
ATOM 783 C C . SER A 1 98 ? 6.844 14.343 -10.641 1.00 65.12 98 SER A C 1
ATOM 785 O O . SER A 1 98 ? 6.228 14.517 -11.693 1.00 65.12 98 SER A O 1
ATOM 787 N N . LEU A 1 99 ? 6.710 13.246 -9.896 1.00 70.00 99 LEU A N 1
ATOM 788 C CA . LEU A 1 99 ? 5.749 12.191 -10.187 1.00 70.00 99 LEU A CA 1
ATOM 789 C C . LEU A 1 99 ? 4.332 12.696 -9.894 1.00 70.00 99 LEU A C 1
ATOM 791 O O . LEU A 1 99 ? 3.998 12.978 -8.744 1.00 70.00 99 LEU A O 1
ATOM 795 N N . THR A 1 100 ? 3.482 12.784 -10.916 1.00 75.50 100 THR A N 1
ATOM 796 C CA . THR A 1 100 ? 2.094 13.217 -10.724 1.00 75.50 100 THR A CA 1
ATOM 797 C C . THR A 1 100 ? 1.169 12.044 -10.398 1.00 75.50 100 THR A C 1
ATOM 799 O O . THR A 1 100 ? 1.457 10.876 -10.681 1.00 75.50 100 THR A O 1
ATOM 802 N N . LYS A 1 101 ? -0.025 12.356 -9.876 1.00 73.75 101 LYS A N 1
ATOM 803 C CA . LYS A 1 101 ? -1.095 11.366 -9.685 1.00 73.75 101 LYS A CA 1
ATOM 804 C C . LYS A 1 101 ? -1.430 10.616 -10.977 1.00 73.75 101 LYS A C 1
ATOM 806 O O . LYS A 1 101 ? -1.624 9.400 -10.944 1.00 73.75 101 LYS A O 1
ATOM 811 N N . SER A 1 102 ? -1.491 11.329 -12.102 1.00 79.44 102 SER A N 1
ATOM 812 C CA . SER A 1 102 ? -1.763 10.731 -13.410 1.00 79.44 102 SER A CA 1
ATOM 813 C C . SER A 1 102 ? -0.665 9.769 -13.844 1.00 79.44 102 SER A C 1
ATOM 815 O O . SER A 1 102 ? -0.989 8.702 -14.358 1.00 79.44 102 SER A O 1
ATOM 817 N N . ASP A 1 103 ? 0.604 10.087 -13.587 1.00 79.94 103 ASP A N 1
ATOM 818 C CA . ASP A 1 103 ? 1.725 9.203 -13.933 1.00 79.94 103 ASP A CA 1
ATOM 819 C C . ASP A 1 103 ? 1.658 7.900 -13.141 1.00 79.94 103 ASP A C 1
ATOM 821 O O . ASP A 1 103 ? 1.821 6.813 -13.700 1.00 79.94 103 ASP A O 1
ATOM 825 N N . PHE A 1 104 ? 1.323 7.998 -11.852 1.00 79.56 104 PHE A N 1
ATOM 826 C CA . PHE A 1 104 ? 1.139 6.830 -11.002 1.00 79.56 104 PHE A CA 1
ATOM 827 C C . PHE A 1 104 ? -0.036 5.962 -11.452 1.00 79.56 104 PHE A C 1
ATOM 829 O O . PHE A 1 104 ? 0.108 4.750 -11.618 1.00 79.56 104 PHE A O 1
ATOM 836 N N . GLN A 1 105 ? -1.204 6.573 -11.673 1.00 82.06 105 GLN A N 1
ATOM 837 C CA . GLN A 1 105 ? -2.395 5.858 -12.136 1.00 82.06 105 GLN A CA 1
ATOM 838 C C . GLN A 1 105 ? -2.155 5.198 -13.496 1.00 82.06 105 GLN A C 1
ATOM 840 O O . GLN A 1 105 ? -2.548 4.047 -13.695 1.00 82.06 105 GLN A O 1
ATOM 845 N N . ARG A 1 106 ? -1.462 5.894 -14.403 1.00 84.12 106 ARG A N 1
ATOM 846 C CA . ARG A 1 106 ? -1.073 5.365 -15.709 1.00 84.12 106 ARG A CA 1
ATOM 847 C C . ARG A 1 106 ? -0.162 4.156 -15.554 1.00 84.12 106 ARG A C 1
ATOM 849 O O . ARG A 1 106 ? -0.475 3.103 -16.094 1.00 84.12 106 ARG A O 1
ATOM 856 N N . ALA A 1 107 ? 0.912 4.257 -14.775 1.00 84.19 107 ALA A N 1
ATOM 857 C CA . ALA A 1 107 ? 1.803 3.124 -14.541 1.00 84.19 107 ALA A CA 1
ATOM 858 C C . ALA A 1 107 ? 1.064 1.941 -13.883 1.00 84.19 107 ALA A C 1
ATOM 860 O O . ALA A 1 107 ? 1.312 0.786 -14.229 1.00 84.19 107 ALA A O 1
ATOM 861 N N . ALA A 1 108 ? 0.130 2.203 -12.961 1.00 83.69 108 ALA A N 1
ATOM 862 C CA . ALA A 1 108 ? -0.574 1.150 -12.230 1.00 83.69 108 ALA A CA 1
ATOM 863 C C . ALA A 1 108 ? -1.531 0.394 -13.160 1.00 83.69 108 ALA A C 1
ATOM 865 O O . ALA A 1 108 ? -1.600 -0.839 -13.123 1.00 83.69 108 ALA A O 1
ATOM 866 N N . SER A 1 109 ? -2.209 1.131 -14.040 1.00 87.44 109 SER A N 1
ATOM 867 C CA . SER A 1 109 ? -3.089 0.576 -15.061 1.00 87.44 109 SER A CA 1
ATOM 868 C C . SER A 1 109 ? -2.296 -0.203 -16.111 1.00 87.44 109 SER A C 1
ATOM 870 O O . SER A 1 109 ? -2.520 -1.399 -16.281 1.00 87.44 109 SER A O 1
ATOM 872 N N . GLU A 1 110 ? -1.316 0.436 -16.752 1.00 86.94 110 GLU A N 1
ATOM 873 C CA . GLU A 1 110 ? -0.598 -0.120 -17.906 1.00 86.94 110 GLU A CA 1
ATOM 874 C C . GLU A 1 110 ? 0.327 -1.287 -17.529 1.00 86.94 110 GLU A C 1
ATOM 876 O O . GLU A 1 110 ? 0.392 -2.295 -18.229 1.00 86.94 110 GLU A O 1
ATOM 881 N N . VAL A 1 111 ? 1.032 -1.198 -16.396 1.00 84.50 111 VAL A N 1
ATOM 882 C CA . VAL A 1 111 ? 2.008 -2.229 -16.001 1.00 84.50 111 VAL A CA 1
ATOM 883 C C . VAL A 1 111 ? 1.351 -3.334 -15.180 1.00 84.50 111 VAL A C 1
ATOM 885 O O . VAL A 1 111 ? 1.696 -4.518 -15.302 1.00 84.50 111 VAL A O 1
ATOM 888 N N . CYS A 1 112 ? 0.407 -2.966 -14.313 1.00 81.88 112 CYS A N 1
ATOM 889 C CA . CYS A 1 112 ? -0.110 -3.862 -13.283 1.00 81.88 112 CYS A CA 1
ATOM 890 C C . CYS A 1 112 ? -1.584 -4.241 -13.457 1.00 81.88 112 CYS A C 1
ATOM 892 O O . CYS A 1 112 ? -2.026 -5.175 -12.784 1.00 81.88 112 CYS A O 1
ATOM 894 N N . GLY A 1 113 ? -2.318 -3.602 -14.374 1.00 83.00 113 GLY A N 1
ATOM 895 C CA . GLY A 1 113 ? -3.750 -3.836 -14.567 1.00 83.00 113 GLY A CA 1
ATOM 896 C C . GLY A 1 113 ? -4.574 -3.433 -13.343 1.00 83.00 113 GLY A C 1
ATOM 897 O O . GLY A 1 113 ? -5.533 -4.121 -12.995 1.00 83.00 113 GLY A O 1
ATOM 898 N N . VAL A 1 114 ? -4.142 -2.388 -12.627 1.00 81.69 114 VAL A N 1
ATOM 899 C CA . VAL A 1 114 ? -4.767 -1.900 -11.392 1.00 81.69 114 VAL A CA 1
ATOM 900 C C . VAL A 1 114 ? -5.270 -0.474 -11.595 1.00 81.69 114 VAL A C 1
ATOM 902 O O . VAL A 1 114 ? -4.496 0.428 -11.898 1.00 81.69 114 VAL A O 1
ATOM 905 N N . THR A 1 115 ? -6.565 -0.260 -11.365 1.00 78.88 115 THR A N 1
ATOM 906 C CA . THR A 1 115 ? -7.186 1.070 -11.389 1.00 78.88 115 THR A CA 1
ATOM 907 C C . THR A 1 115 ? -7.330 1.599 -9.964 1.00 78.88 115 THR A C 1
ATOM 909 O O . THR A 1 115 ? -7.942 0.948 -9.122 1.00 78.88 115 THR A O 1
ATOM 912 N N . ILE A 1 116 ? -6.780 2.785 -9.694 1.00 71.00 116 ILE A N 1
ATOM 913 C CA . ILE A 1 116 ? -6.831 3.434 -8.374 1.00 71.00 116 ILE A CA 1
ATOM 914 C C . ILE A 1 116 ? -7.725 4.662 -8.492 1.00 71.00 116 ILE A C 1
ATOM 916 O O . ILE A 1 116 ? -7.375 5.615 -9.186 1.00 71.00 116 ILE A O 1
ATOM 920 N N . THR A 1 117 ? -8.890 4.639 -7.850 1.00 64.19 117 THR A N 1
ATOM 921 C CA . THR A 1 117 ? -9.967 5.613 -8.099 1.00 64.19 117 THR A CA 1
ATOM 922 C C . THR A 1 117 ? -10.013 6.783 -7.110 1.00 64.19 117 THR A C 1
ATOM 924 O O . THR A 1 117 ? -10.678 7.776 -7.391 1.00 64.19 117 THR A O 1
ATOM 927 N N . ASP A 1 118 ? -9.261 6.750 -6.004 1.00 64.56 118 ASP A N 1
ATOM 928 C CA . ASP A 1 118 ? -9.371 7.738 -4.913 1.00 64.56 118 ASP A CA 1
ATOM 929 C C . ASP A 1 118 ? -8.096 8.563 -4.684 1.00 64.56 118 ASP A C 1
ATOM 931 O O . ASP A 1 118 ? -6.982 8.093 -4.913 1.00 64.56 118 ASP A O 1
ATOM 935 N N . ARG A 1 119 ? -8.267 9.813 -4.234 1.00 55.28 119 ARG A N 1
ATOM 936 C CA . ARG A 1 119 ? -7.197 10.751 -3.869 1.00 55.28 119 ARG A CA 1
ATOM 937 C C . ARG A 1 119 ? -6.507 10.393 -2.555 1.00 55.28 119 ARG A C 1
ATOM 939 O O . ARG A 1 119 ? -5.287 10.453 -2.536 1.00 55.28 119 ARG A O 1
ATOM 946 N N . GLY A 1 120 ? -7.227 10.010 -1.501 1.00 52.00 120 GLY A N 1
ATOM 947 C CA . GLY A 1 120 ? -6.588 9.736 -0.206 1.00 52.00 120 GLY A CA 1
ATOM 948 C C . GLY A 1 120 ? -5.636 8.538 -0.291 1.00 52.00 120 GLY A C 1
ATOM 949 O O . GLY A 1 120 ? -4.486 8.580 0.143 1.00 52.00 120 GLY A O 1
ATOM 950 N N . ARG A 1 121 ? -6.100 7.482 -0.967 1.00 57.59 121 ARG A N 1
ATOM 951 C CA . ARG A 1 121 ? -5.356 6.233 -1.178 1.00 57.59 121 ARG A CA 1
ATOM 952 C C . ARG A 1 121 ? -4.022 6.470 -1.902 1.00 57.59 121 ARG A C 1
ATOM 954 O O . ARG A 1 121 ? -3.070 5.742 -1.659 1.00 57.59 121 ARG A O 1
ATOM 961 N N . HIS A 1 122 ? -3.929 7.512 -2.732 1.00 55.50 122 HIS A N 1
ATOM 962 C CA . HIS A 1 122 ? -2.731 7.876 -3.494 1.00 55.50 122 HIS A CA 1
ATOM 963 C C . HIS A 1 122 ? -1.569 8.405 -2.635 1.00 55.50 122 HIS A C 1
ATOM 965 O O . HIS A 1 122 ? -0.423 8.082 -2.934 1.00 55.50 122 HIS A O 1
ATOM 971 N N . ASN A 1 123 ? -1.831 9.166 -1.568 1.00 53.03 123 ASN A N 1
ATOM 972 C CA . ASN A 1 123 ? -0.753 9.725 -0.742 1.00 53.03 123 ASN A CA 1
ATOM 973 C C . ASN A 1 123 ? 0.003 8.603 -0.016 1.00 53.03 123 ASN A C 1
ATOM 975 O O . ASN A 1 123 ? 1.218 8.499 -0.147 1.00 53.03 123 ASN A O 1
ATOM 979 N N . ILE A 1 124 ? -0.726 7.665 0.595 1.00 55.81 124 ILE A N 1
ATOM 980 C CA . ILE A 1 124 ? -0.184 6.411 1.153 1.00 55.81 124 ILE A CA 1
ATOM 981 C C . ILE A 1 124 ? 0.725 5.696 0.135 1.00 55.81 124 ILE A C 1
ATOM 983 O O . ILE A 1 124 ? 1.814 5.240 0.473 1.00 55.81 124 ILE A O 1
ATOM 987 N N . PHE A 1 125 ? 0.310 5.626 -1.135 1.00 59.00 125 PHE A N 1
ATOM 988 C CA . PHE A 1 125 ? 1.089 4.980 -2.194 1.00 59.00 125 PHE A CA 1
ATOM 989 C C . PHE A 1 125 ? 2.410 5.686 -2.513 1.00 59.00 125 PHE A C 1
ATOM 991 O O . PHE A 1 125 ? 3.409 4.997 -2.704 1.00 59.00 125 PHE A O 1
ATOM 998 N N . VAL A 1 126 ? 2.423 7.018 -2.616 1.00 55.25 126 VAL A N 1
ATOM 999 C CA . VAL A 1 126 ? 3.638 7.780 -2.955 1.00 55.25 126 VAL A CA 1
ATOM 1000 C C . VAL A 1 126 ? 4.656 7.682 -1.818 1.00 55.25 126 VAL A C 1
ATOM 1002 O O . VAL A 1 126 ? 5.813 7.347 -2.077 1.00 55.25 126 VAL A O 1
ATOM 1005 N N . TYR A 1 127 ? 4.204 7.845 -0.571 1.00 53.72 127 TYR A N 1
ATOM 1006 C CA . TYR A 1 127 ? 5.054 7.719 0.615 1.00 53.72 127 TYR A CA 1
ATOM 1007 C C . TYR A 1 127 ? 5.628 6.300 0.771 1.00 53.72 127 TYR A C 1
ATOM 1009 O O . TYR A 1 127 ? 6.807 6.138 1.067 1.00 53.72 127 TYR A O 1
ATOM 1017 N N . LEU A 1 128 ? 4.846 5.246 0.498 1.00 54.38 128 LEU A N 1
ATOM 1018 C CA . LEU A 1 128 ? 5.279 3.854 0.709 1.00 54.38 128 LEU A CA 1
ATOM 1019 C C . LEU A 1 128 ? 6.011 3.228 -0.496 1.00 54.38 128 LEU A C 1
ATOM 1021 O O . LEU A 1 128 ? 6.690 2.208 -0.357 1.00 54.38 128 LEU A O 1
ATOM 1025 N N . MET A 1 129 ? 5.921 3.832 -1.683 1.00 57.50 129 MET A N 1
ATOM 1026 C CA . MET A 1 129 ? 6.734 3.446 -2.843 1.00 57.50 129 MET A CA 1
ATOM 1027 C C . MET A 1 129 ? 8.179 3.938 -2.726 1.00 57.50 129 MET A C 1
ATOM 1029 O O . MET A 1 129 ? 9.086 3.176 -3.055 1.00 57.50 129 MET A O 1
ATOM 1033 N N . GLN A 1 130 ? 8.406 5.143 -2.193 1.00 53.47 130 GLN A N 1
ATOM 1034 C CA . GLN A 1 130 ? 9.748 5.643 -1.841 1.00 53.47 130 GLN A CA 1
ATOM 1035 C C . GLN A 1 130 ? 10.485 4.653 -0.918 1.00 53.47 130 GLN A C 1
ATOM 1037 O O . GLN A 1 130 ? 11.606 4.220 -1.186 1.00 53.47 130 GLN A O 1
ATOM 1042 N N . ILE A 1 131 ? 9.751 4.144 0.072 1.00 47.25 131 ILE A N 1
ATOM 1043 C CA . ILE A 1 131 ? 10.192 3.180 1.086 1.00 47.25 131 ILE A CA 1
ATOM 1044 C C . ILE A 1 131 ? 10.720 1.852 0.513 1.00 47.25 131 ILE A C 1
ATOM 1046 O O . ILE A 1 131 ? 11.698 1.311 1.026 1.00 47.25 131 ILE A O 1
ATOM 1050 N N . LYS A 1 132 ? 10.100 1.302 -0.541 1.00 48.22 132 LYS A N 1
ATOM 1051 C CA . LYS A 1 132 ? 10.513 0.004 -1.116 1.00 48.22 132 LYS A CA 1
ATOM 1052 C C . LYS A 1 132 ? 11.461 0.138 -2.310 1.00 48.22 132 LYS A C 1
ATOM 1054 O O . LYS A 1 132 ? 12.107 -0.839 -2.681 1.00 48.22 132 LYS A O 1
ATOM 1059 N N . MET A 1 133 ? 11.529 1.320 -2.922 1.00 50.06 133 MET A N 1
ATOM 1060 C CA . MET A 1 133 ? 12.391 1.594 -4.076 1.00 50.06 133 MET A CA 1
ATOM 1061 C C . MET A 1 133 ? 13.744 2.211 -3.691 1.00 50.06 133 MET A C 1
ATOM 1063 O O . MET A 1 133 ? 14.597 2.329 -4.565 1.00 50.06 133 MET A O 1
ATOM 1067 N N . GLY A 1 134 ? 13.959 2.559 -2.415 1.00 45.09 134 GLY A N 1
ATOM 1068 C CA . GLY A 1 134 ? 15.210 3.170 -1.949 1.00 45.09 134 GLY A CA 1
ATOM 1069 C C . GLY A 1 134 ? 15.424 4.584 -2.498 1.00 45.09 134 GLY A C 1
ATOM 1070 O O . GLY A 1 134 ? 16.565 4.967 -2.748 1.00 45.09 134 GLY A O 1
ATOM 1071 N N . ILE A 1 135 ? 14.329 5.316 -2.732 1.00 38.41 135 ILE A N 1
ATOM 1072 C CA . ILE A 1 135 ? 14.316 6.699 -3.238 1.00 38.41 135 ILE A CA 1
ATOM 1073 C C . ILE A 1 135 ? 13.843 7.614 -2.117 1.00 38.41 135 ILE A C 1
ATOM 1075 O O . ILE A 1 135 ? 12.827 7.255 -1.480 1.00 38.41 135 ILE A O 1
#